Protein AF-A0A7V4TIC9-F1 (afdb_monomer_lite)

Structure (mmCIF, N/CA/C/O backbone):
data_AF-A0A7V4TIC9-F1
#
_entry.id   AF-A0A7V4TIC9-F1
#
loop_
_atom_site.group_PDB
_atom_site.id
_atom_site.type_symbol
_atom_site.label_atom_id
_atom_site.label_alt_id
_atom_site.label_comp_id
_atom_site.label_asym_id
_atom_site.label_entity_id
_atom_site.label_seq_id
_atom_site.pdbx_PDB_ins_code
_atom_site.Cartn_x
_atom_site.Cartn_y
_atom_site.Cartn_z
_atom_site.occupancy
_atom_site.B_iso_or_equiv
_atom_site.auth_seq_id
_atom_site.auth_comp_id
_atom_site.auth_asym_id
_atom_site.auth_atom_id
_atom_site.pdbx_PDB_model_num
ATOM 1 N N . MET A 1 1 ? 8.478 -2.153 -5.128 1.00 75.62 1 MET A N 1
ATOM 2 C CA . MET A 1 1 ? 8.147 -2.790 -3.832 1.00 75.62 1 MET A CA 1
ATOM 3 C C . MET A 1 1 ? 7.222 -3.996 -3.977 1.00 75.62 1 MET A C 1
ATOM 5 O O . MET A 1 1 ? 7.691 -5.090 -3.709 1.00 75.62 1 MET A O 1
ATOM 9 N N . ALA A 1 2 ? 5.973 -3.851 -4.448 1.00 86.75 2 ALA A N 1
ATOM 10 C CA . ALA A 1 2 ? 5.001 -4.960 -4.500 1.00 86.75 2 ALA A CA 1
ATOM 11 C C . ALA A 1 2 ? 5.508 -6.219 -5.229 1.00 86.75 2 ALA A C 1
ATOM 13 O O . ALA A 1 2 ? 5.438 -7.307 -4.671 1.00 86.75 2 ALA A O 1
ATOM 14 N N . LYS A 1 3 ? 6.115 -6.067 -6.418 1.00 85.75 3 LYS A N 1
ATOM 15 C CA . LYS A 1 3 ? 6.751 -7.188 -7.135 1.00 85.75 3 LYS A CA 1
ATOM 16 C C . LYS A 1 3 ? 7.784 -7.924 -6.273 1.00 85.75 3 LYS A C 1
ATOM 18 O O . LYS A 1 3 ? 7.763 -9.138 -6.207 1.00 85.75 3 LYS A O 1
ATOM 23 N N . ARG A 1 4 ? 8.646 -7.194 -5.559 1.00 83.81 4 ARG A N 1
ATOM 24 C CA . ARG A 1 4 ? 9.662 -7.808 -4.690 1.00 83.81 4 ARG A CA 1
ATOM 25 C C . ARG A 1 4 ? 9.049 -8.520 -3.487 1.00 83.81 4 ARG A C 1
ATOM 27 O O . ARG A 1 4 ? 9.545 -9.566 -3.103 1.00 83.81 4 ARG A O 1
ATOM 34 N N . ALA A 1 5 ? 7.977 -7.975 -2.912 1.00 87.56 5 ALA A N 1
ATOM 35 C CA . ALA A 1 5 ? 7.243 -8.654 -1.847 1.00 87.56 5 ALA A CA 1
ATOM 36 C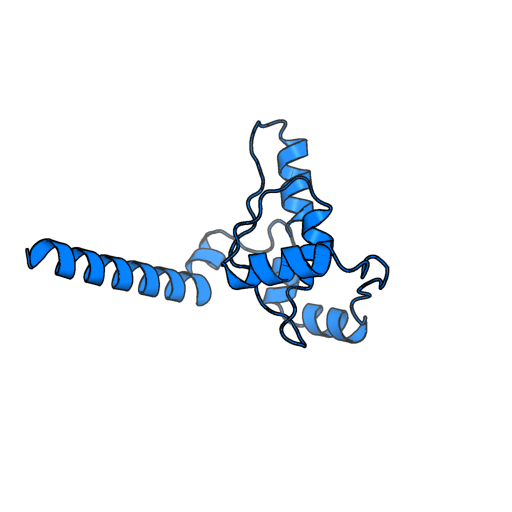 C . ALA A 1 5 ? 6.628 -9.971 -2.351 1.00 87.56 5 ALA A C 1
ATOM 38 O O . ALA A 1 5 ? 6.691 -10.977 -1.652 1.00 87.56 5 ALA A O 1
ATOM 39 N N . VAL A 1 6 ? 6.091 -9.982 -3.578 1.00 90.25 6 VAL A N 1
ATOM 40 C CA . VAL A 1 6 ? 5.589 -11.203 -4.228 1.00 90.25 6 VAL A CA 1
ATOM 41 C C . VAL A 1 6 ? 6.720 -12.205 -4.442 1.00 90.25 6 VAL A C 1
ATOM 43 O O . VAL A 1 6 ? 6.584 -13.350 -4.020 1.00 90.25 6 VAL A O 1
ATOM 46 N N . ASP A 1 7 ? 7.837 -11.767 -5.029 1.00 89.44 7 ASP A N 1
ATOM 47 C CA . ASP A 1 7 ? 9.009 -12.612 -5.283 1.00 89.44 7 ASP A CA 1
ATOM 48 C C . ASP A 1 7 ? 9.532 -13.231 -3.962 1.00 89.44 7 ASP A C 1
ATOM 50 O O . ASP A 1 7 ? 9.831 -14.423 -3.901 1.00 89.44 7 ASP A O 1
ATOM 54 N N . ALA A 1 8 ? 9.567 -12.455 -2.869 1.00 87.62 8 ALA A N 1
ATOM 55 C CA . ALA A 1 8 ? 9.978 -12.929 -1.545 1.00 87.62 8 ALA A CA 1
ATOM 56 C C . ALA A 1 8 ? 9.002 -13.957 -0.945 1.00 87.62 8 ALA A C 1
ATOM 58 O O . ALA A 1 8 ? 9.434 -14.984 -0.426 1.00 87.62 8 ALA A O 1
ATOM 59 N N . VAL A 1 9 ? 7.690 -13.717 -1.035 1.00 89.88 9 VAL A N 1
ATOM 60 C CA . VAL A 1 9 ? 6.669 -14.666 -0.555 1.00 89.88 9 VAL A CA 1
ATOM 61 C C . VAL A 1 9 ? 6.720 -15.980 -1.338 1.00 89.88 9 VAL A C 1
ATOM 63 O O . VAL A 1 9 ? 6.626 -17.049 -0.737 1.00 89.88 9 VAL A O 1
ATOM 66 N N . GLN A 1 10 ? 6.924 -15.914 -2.656 1.00 89.44 10 GLN A N 1
ATOM 67 C CA . GLN A 1 10 ? 7.100 -17.101 -3.494 1.00 89.44 10 GLN A CA 1
ATOM 68 C C . GLN A 1 10 ? 8.347 -17.896 -3.094 1.00 89.44 10 GLN A C 1
ATOM 70 O O . GLN A 1 10 ? 8.264 -19.114 -2.944 1.00 89.44 10 GLN A O 1
ATOM 75 N N . ALA A 1 11 ? 9.476 -17.219 -2.864 1.00 90.44 11 ALA A N 1
ATOM 76 C CA . ALA A 1 11 ? 10.718 -17.861 -2.433 1.00 90.44 11 ALA A CA 1
ATOM 77 C C . ALA A 1 11 ? 10.595 -18.545 -1.060 1.00 90.44 11 ALA A C 1
ATOM 79 O O . ALA A 1 11 ? 11.222 -19.577 -0.831 1.00 90.44 11 ALA A O 1
ATOM 80 N N . LEU A 1 12 ? 9.767 -18.005 -0.160 1.00 90.56 12 LEU A N 1
ATOM 81 C CA . LEU A 1 12 ? 9.497 -18.603 1.151 1.00 90.56 12 LEU A CA 1
ATOM 82 C C . LEU A 1 12 ? 8.651 -19.887 1.076 1.00 90.56 12 LEU A C 1
ATOM 84 O O . LEU A 1 12 ? 8.590 -20.615 2.064 1.00 90.56 12 LEU A O 1
ATOM 88 N N . GLY A 1 13 ? 7.963 -20.156 -0.043 1.00 87.44 13 GLY A N 1
ATOM 89 C CA . GLY A 1 13 ? 7.073 -21.317 -0.191 1.00 87.44 13 GLY A CA 1
ATOM 90 C C . GLY A 1 13 ? 5.884 -21.331 0.783 1.00 87.44 13 GLY A C 1
ATOM 91 O O . GLY A 1 13 ? 5.225 -22.356 0.950 1.00 87.44 13 GLY A O 1
ATOM 92 N N . ALA A 1 14 ? 5.616 -20.208 1.452 1.00 80.62 14 ALA A N 1
ATOM 93 C CA . ALA A 1 14 ? 4.571 -20.081 2.457 1.00 80.62 14 ALA A CA 1
ATOM 94 C C . ALA A 1 14 ? 3.202 -19.813 1.801 1.00 80.62 14 ALA A C 1
ATOM 96 O O . ALA A 1 14 ? 3.141 -19.142 0.771 1.00 80.62 14 ALA A O 1
ATOM 97 N N . PRO A 1 15 ? 2.073 -20.217 2.420 1.00 86.12 15 PRO A N 1
ATOM 98 C CA . PRO A 1 15 ? 0.722 -19.927 1.917 1.00 86.12 15 PRO A CA 1
ATOM 99 C C . PRO A 1 15 ? 0.307 -18.447 2.084 1.00 86.12 15 PRO A C 1
ATOM 101 O O . PRO A 1 15 ? -0.882 -18.120 2.084 1.00 86.12 15 PRO A O 1
ATOM 104 N N . ALA A 1 16 ? 1.270 -17.542 2.265 1.00 87.69 16 ALA A N 1
ATOM 105 C CA . ALA A 1 16 ? 1.027 -16.121 2.440 1.00 87.69 16 ALA A CA 1
ATOM 106 C C . ALA A 1 16 ? 0.618 -15.463 1.112 1.00 87.69 16 ALA A C 1
ATOM 108 O O . ALA A 1 16 ? 1.036 -15.870 0.029 1.00 87.69 16 ALA A O 1
ATOM 109 N N . LYS A 1 17 ? -0.192 -14.406 1.201 1.00 88.31 17 LYS A N 1
ATOM 110 C CA . LYS A 1 17 ? -0.540 -13.539 0.070 1.00 88.31 17 LYS A CA 1
ATOM 111 C C . LYS A 1 17 ? 0.006 -12.144 0.326 1.00 88.31 17 LYS A C 1
ATOM 113 O O . LYS A 1 17 ? 0.001 -11.675 1.461 1.00 88.31 17 LYS A O 1
ATOM 118 N N . VAL A 1 18 ? 0.426 -11.463 -0.734 1.00 91.44 18 VAL A N 1
ATOM 119 C CA . VAL A 1 18 ? 0.793 -10.047 -0.652 1.00 91.44 18 VAL A CA 1
ATOM 120 C C . VAL A 1 18 ? -0.473 -9.208 -0.742 1.00 91.44 18 VAL A C 1
ATOM 122 O O . VAL A 1 18 ? -1.215 -9.311 -1.717 1.00 91.44 18 VAL A O 1
ATOM 125 N N . LEU A 1 19 ? -0.706 -8.379 0.274 1.00 93.06 19 LEU A N 1
ATOM 126 C CA . LEU A 1 19 ? -1.796 -7.413 0.306 1.00 93.06 19 LEU A CA 1
ATOM 127 C C . LEU A 1 19 ? -1.240 -6.009 0.058 1.00 93.06 19 LEU A C 1
ATOM 129 O O . LEU A 1 19 ? -0.452 -5.499 0.853 1.00 93.06 19 LEU A O 1
ATOM 133 N N . VAL A 1 20 ? -1.662 -5.376 -1.033 1.00 90.31 20 VAL A N 1
ATOM 134 C CA . VAL A 1 20 ? -1.396 -3.959 -1.288 1.00 90.31 20 VAL A CA 1
ATOM 135 C C . VAL A 1 20 ? -2.568 -3.139 -0.769 1.00 90.31 20 VAL A C 1
ATOM 137 O O . VAL A 1 20 ? -3.727 -3.416 -1.078 1.00 90.31 20 VAL A O 1
ATOM 140 N N . CYS A 1 21 ? -2.257 -2.114 0.017 1.00 89.44 21 CYS A N 1
ATOM 141 C CA . CYS A 1 21 ? -3.241 -1.244 0.647 1.00 89.44 21 CYS A CA 1
ATOM 142 C C . CYS A 1 21 ? -2.984 0.217 0.295 1.00 89.44 21 CYS A C 1
ATOM 144 O O . CYS A 1 21 ? -1.884 0.589 -0.110 1.00 89.44 21 CYS A O 1
ATOM 146 N N . SER A 1 22 ? -3.982 1.062 0.561 1.00 86.50 22 SER A N 1
ATOM 147 C CA . SER A 1 22 ? -3.830 2.520 0.529 1.00 86.50 22 SER A CA 1
ATOM 148 C C . SER A 1 22 ? -3.380 3.039 -0.845 1.00 86.50 22 SER A C 1
ATOM 150 O O . SER A 1 22 ? -2.412 3.788 -0.971 1.00 86.50 22 SER A O 1
ATOM 152 N N . THR A 1 23 ? -4.111 2.653 -1.890 1.00 87.31 23 THR A N 1
ATOM 153 C CA . THR A 1 23 ? -3.896 3.157 -3.251 1.00 87.31 23 THR A CA 1
ATOM 154 C C . THR A 1 23 ? -4.010 4.687 -3.293 1.00 87.31 23 THR A C 1
ATOM 156 O O . THR A 1 23 ? -4.694 5.316 -2.476 1.00 87.31 23 THR A O 1
ATOM 159 N N . ARG A 1 24 ? -3.281 5.324 -4.214 1.00 83.62 24 ARG A N 1
ATOM 160 C CA . ARG A 1 24 ? -3.254 6.789 -4.363 1.00 83.62 24 ARG A CA 1
ATOM 161 C C . ARG A 1 24 ? -3.522 7.203 -5.800 1.00 83.62 24 ARG A C 1
ATOM 163 O O . ARG A 1 24 ? -2.999 6.597 -6.734 1.00 83.62 24 ARG A O 1
ATOM 170 N N . LYS A 1 25 ? -4.283 8.280 -5.975 1.00 83.44 25 LYS A N 1
ATOM 171 C CA . LYS A 1 25 ? -4.403 8.926 -7.280 1.00 83.44 25 LYS A CA 1
ATOM 172 C C . LYS A 1 25 ? -3.062 9.534 -7.666 1.00 83.44 25 LYS A C 1
ATOM 174 O O . LYS A 1 25 ? -2.459 10.271 -6.888 1.00 83.44 25 LYS A O 1
ATOM 179 N N . GLY A 1 26 ? -2.614 9.209 -8.865 1.00 74.75 26 GLY A N 1
ATOM 180 C CA . GLY A 1 26 ? -1.517 9.886 -9.530 1.00 74.75 26 GLY A CA 1
ATOM 181 C C . GLY A 1 26 ? -2.001 11.112 -10.311 1.00 74.75 26 GLY A C 1
ATOM 182 O O . GLY A 1 26 ? -3.148 11.552 -10.164 1.00 74.75 26 GLY A O 1
ATOM 183 N N . PRO A 1 27 ? -1.128 11.663 -11.168 1.00 70.12 27 PRO A N 1
ATOM 184 C CA . PRO A 1 27 ? -1.477 12.739 -12.089 1.00 70.12 27 PRO A CA 1
ATOM 185 C C . PRO A 1 27 ? -2.743 12.427 -12.900 1.00 70.12 27 PRO A C 1
ATOM 187 O O . PRO A 1 27 ? -2.975 11.285 -13.295 1.00 70.12 27 PRO A O 1
ATOM 190 N N . GLY A 1 28 ? -3.573 13.447 -13.137 1.00 72.06 28 GLY A N 1
ATOM 191 C CA . GLY A 1 28 ? -4.840 13.284 -13.860 1.00 72.06 28 GLY A CA 1
ATOM 192 C C . GLY A 1 28 ? -5.909 12.496 -13.093 1.00 72.06 28 GLY A C 1
ATOM 193 O O . GLY A 1 28 ? -6.806 11.941 -13.715 1.00 72.06 28 GLY A O 1
ATOM 194 N N . HIS A 1 29 ? -5.803 12.417 -11.760 1.00 75.69 29 HIS A N 1
ATOM 195 C CA . HIS A 1 29 ? -6.727 11.694 -10.873 1.00 75.69 29 HIS A CA 1
ATOM 196 C C . HIS A 1 29 ? -6.840 10.183 -11.140 1.00 75.69 29 HIS A C 1
ATOM 198 O O . HIS A 1 29 ? -7.772 9.538 -10.666 1.00 75.69 29 HIS A O 1
ATOM 204 N N . ALA A 1 30 ? -5.873 9.608 -11.852 1.00 75.38 30 ALA A N 1
ATOM 205 C CA . ALA A 1 30 ? -5.876 8.206 -12.242 1.00 75.38 30 ALA A CA 1
ATOM 206 C C . ALA A 1 30 ? -5.112 7.324 -11.244 1.00 75.38 30 ALA A C 1
ATOM 208 O O . ALA A 1 30 ? -4.074 7.718 -10.707 1.00 75.38 30 ALA A O 1
ATOM 209 N N . TYR A 1 31 ? -5.567 6.089 -11.038 1.00 82.06 31 TYR A N 1
ATOM 210 C CA . TYR A 1 31 ? -4.883 5.105 -10.193 1.00 82.06 31 TYR A CA 1
ATOM 211 C C . TYR A 1 31 ? -3.874 4.284 -11.006 1.00 82.06 31 TYR A C 1
ATOM 213 O O . TYR A 1 31 ? -3.934 3.063 -11.072 1.00 82.06 31 TYR A O 1
ATOM 221 N N . LEU A 1 32 ? -2.911 4.973 -11.617 1.00 76.38 32 LEU A N 1
ATOM 222 C CA . LEU A 1 32 ? -1.992 4.428 -12.630 1.00 76.38 32 LEU A CA 1
ATOM 223 C C . LEU A 1 32 ? -1.173 3.212 -12.163 1.00 76.38 32 LEU A C 1
ATOM 225 O O . LEU A 1 32 ? -0.839 2.333 -12.945 1.00 76.38 32 LEU A O 1
ATOM 229 N N . HIS A 1 33 ? -0.875 3.134 -10.868 1.00 79.00 33 HIS A N 1
ATOM 230 C CA . HIS A 1 33 ? -0.162 2.003 -10.276 1.00 79.00 33 HIS A CA 1
ATOM 231 C C . HIS A 1 33 ? -0.984 0.701 -10.284 1.00 79.00 33 HIS A C 1
ATOM 233 O O . HIS A 1 33 ? -0.392 -0.372 -10.208 1.00 79.00 33 HIS A O 1
ATOM 239 N N . LEU A 1 34 ? -2.319 0.765 -10.386 1.00 81.38 34 LEU A N 1
ATOM 240 C CA . LEU A 1 34 ? -3.173 -0.427 -10.416 1.00 81.38 34 LEU A CA 1
ATOM 241 C C . LEU A 1 34 ? -2.934 -1.286 -11.657 1.00 81.38 34 LEU A C 1
ATOM 243 O O . LEU A 1 34 ? -3.012 -2.504 -11.547 1.00 81.38 34 LEU A O 1
ATOM 247 N N . GLU A 1 35 ? -2.603 -0.681 -12.801 1.00 77.31 35 GLU A N 1
ATOM 248 C CA . GLU A 1 35 ? -2.354 -1.419 -14.044 1.00 77.31 35 GLU A CA 1
ATOM 249 C C . GLU A 1 35 ? -1.177 -2.392 -13.894 1.00 77.31 35 GLU A C 1
ATOM 251 O O . GLU A 1 35 ? -1.284 -3.568 -14.238 1.00 77.31 35 GLU A O 1
ATOM 256 N N . GLU A 1 36 ? -0.061 -1.933 -13.324 1.00 78.62 36 GLU A N 1
ATOM 257 C CA . GLU A 1 36 ? 1.105 -2.790 -13.091 1.00 78.62 36 GLU A CA 1
ATOM 258 C C . GLU A 1 36 ? 0.885 -3.771 -11.935 1.00 78.62 36 GLU A C 1
ATOM 260 O O . GLU A 1 36 ? 1.337 -4.914 -11.995 1.00 78.62 36 GLU A O 1
ATOM 265 N N . LEU A 1 37 ? 0.167 -3.359 -10.884 1.00 85.38 37 LEU A N 1
ATOM 266 C CA . LEU A 1 37 ? -0.139 -4.242 -9.756 1.00 85.38 37 LEU A CA 1
ATOM 267 C C . LEU A 1 37 ? -1.084 -5.385 -10.141 1.00 85.38 37 LEU A C 1
ATOM 269 O O . LEU A 1 37 ? -0.920 -6.487 -9.623 1.00 85.38 37 LEU A O 1
ATOM 273 N N . ALA A 1 38 ? -2.025 -5.152 -11.059 1.00 81.38 38 ALA A N 1
ATOM 274 C CA . ALA A 1 38 ? -2.969 -6.165 -11.534 1.00 81.38 38 ALA A CA 1
ATOM 275 C C . ALA A 1 38 ? -2.288 -7.332 -12.272 1.00 81.38 38 ALA A C 1
ATOM 277 O O . ALA A 1 38 ? -2.871 -8.407 -12.391 1.00 81.38 38 ALA A O 1
ATOM 278 N N . LYS A 1 39 ? -1.045 -7.148 -12.739 1.00 82.62 39 LYS A N 1
ATOM 279 C CA . LYS A 1 39 ? -0.239 -8.196 -13.392 1.00 82.62 39 LYS A CA 1
ATOM 280 C C . LYS A 1 39 ? 0.425 -9.151 -12.393 1.00 82.62 39 LYS A C 1
ATOM 282 O O . LYS A 1 39 ? 1.051 -10.125 -12.805 1.00 82.62 39 LYS A O 1
ATOM 287 N N . LEU A 1 40 ? 0.347 -8.863 -11.093 1.00 86.38 40 LEU A N 1
ATOM 288 C CA . LEU A 1 40 ? 1.011 -9.624 -10.038 1.00 86.38 40 LEU A CA 1
ATOM 289 C C . LEU A 1 40 ? 0.002 -10.506 -9.273 1.00 86.38 40 LEU A C 1
ATOM 291 O O . LEU A 1 40 ? -1.151 -10.112 -9.104 1.00 86.38 40 LEU A O 1
ATOM 295 N N . PRO A 1 41 ? 0.419 -11.673 -8.744 1.00 88.44 41 PRO A N 1
ATOM 296 C CA . PRO A 1 41 ? -0.427 -12.550 -7.930 1.00 88.44 41 PRO A CA 1
ATOM 297 C C . PRO A 1 41 ? -0.583 -12.004 -6.498 1.00 88.44 41 PRO A C 1
ATOM 299 O O . PRO A 1 41 ? -0.037 -12.544 -5.535 1.00 88.44 41 PRO A O 1
ATOM 302 N N . LEU A 1 42 ? -1.310 -10.897 -6.360 1.00 91.25 42 LEU A N 1
ATOM 303 C CA . LEU A 1 42 ? -1.520 -10.177 -5.103 1.00 91.25 42 LEU A CA 1
ATOM 304 C C . LEU A 1 42 ? -2.999 -9.839 -4.877 1.00 91.25 42 LEU A C 1
ATOM 306 O O . LEU A 1 42 ? -3.837 -9.993 -5.763 1.00 91.25 42 LEU A O 1
ATOM 310 N N . VAL A 1 43 ? -3.320 -9.378 -3.671 1.00 90.38 43 VAL A N 1
ATOM 311 C CA . VAL A 1 43 ? -4.635 -8.829 -3.316 1.00 90.38 43 VAL A CA 1
ATOM 312 C C . VAL A 1 43 ? -4.488 -7.320 -3.145 1.00 90.38 43 VAL A C 1
ATOM 314 O O . VAL A 1 43 ? -3.509 -6.862 -2.558 1.00 90.38 43 VAL A O 1
ATOM 317 N N . ILE A 1 44 ? -5.451 -6.537 -3.633 1.00 89.38 44 ILE A N 1
ATOM 318 C CA . ILE A 1 44 ? -5.459 -5.077 -3.472 1.00 89.38 44 ILE A CA 1
ATOM 319 C C . ILE A 1 44 ? -6.701 -4.677 -2.680 1.00 89.38 44 ILE A C 1
ATOM 321 O O . ILE A 1 44 ? -7.818 -5.009 -3.072 1.00 89.38 44 ILE A O 1
ATOM 325 N N . THR A 1 45 ? -6.515 -3.938 -1.585 1.00 90.50 45 THR A N 1
ATOM 326 C CA . THR A 1 45 ? -7.619 -3.239 -0.913 1.00 90.50 45 THR A CA 1
ATOM 327 C C . THR A 1 45 ? -7.753 -1.835 -1.483 1.00 90.50 45 THR A C 1
ATOM 329 O O . THR A 1 45 ? -6.780 -1.087 -1.595 1.00 90.50 45 THR A O 1
ATOM 332 N N . MET A 1 46 ? -8.974 -1.487 -1.874 1.00 89.06 46 MET A N 1
ATOM 333 C CA . MET A 1 46 ? -9.294 -0.261 -2.597 1.00 89.06 46 MET A CA 1
ATOM 334 C C . MET A 1 46 ? -10.496 0.419 -1.950 1.00 89.06 46 MET A C 1
ATOM 336 O O . MET A 1 46 ? -11.414 -0.252 -1.478 1.00 89.06 46 MET A O 1
ATOM 340 N N . ASN A 1 47 ? -10.498 1.752 -1.934 1.00 89.69 47 ASN A N 1
ATOM 341 C CA . ASN A 1 47 ? -11.70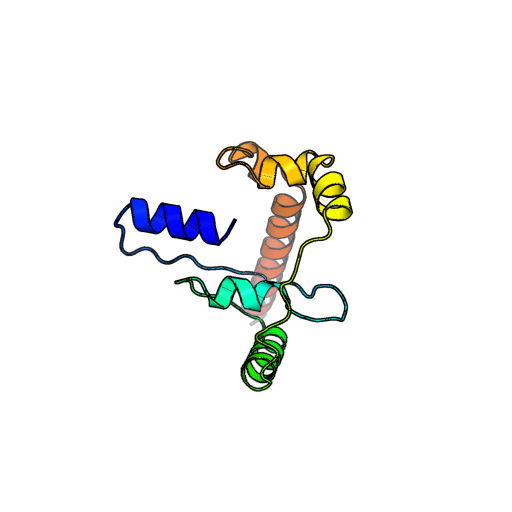7 2.507 -1.621 1.00 89.69 47 ASN A CA 1
ATOM 342 C C . ASN A 1 47 ? -12.706 2.415 -2.801 1.00 89.69 47 ASN A C 1
ATOM 344 O O . ASN A 1 47 ? -12.290 2.079 -3.914 1.00 89.69 47 ASN A O 1
ATOM 348 N N . PRO A 1 48 ? -14.000 2.732 -2.594 1.00 90.38 48 PRO A N 1
ATOM 349 C CA . PRO A 1 48 ? -15.020 2.634 -3.645 1.00 90.38 48 PRO A CA 1
ATOM 350 C C . PRO A 1 48 ? -14.645 3.366 -4.937 1.00 90.38 48 PRO A C 1
ATOM 352 O O . PRO A 1 48 ? -14.770 2.815 -6.022 1.00 90.38 48 PRO A O 1
ATOM 355 N N . GLU A 1 49 ? -14.063 4.557 -4.820 1.00 89.31 49 GLU A N 1
ATOM 356 C CA . GLU A 1 49 ? -13.621 5.334 -5.977 1.00 89.31 49 GLU A CA 1
ATOM 357 C C . GLU A 1 49 ? -12.517 4.638 -6.796 1.00 89.31 49 GLU A C 1
ATOM 359 O O . GLU A 1 49 ? -12.566 4.624 -8.025 1.00 89.31 49 GLU A O 1
ATOM 364 N N . ALA A 1 50 ? -11.518 4.032 -6.143 1.00 87.94 50 ALA A N 1
ATOM 365 C CA . ALA A 1 50 ? -10.483 3.276 -6.848 1.00 87.94 50 ALA A CA 1
ATOM 366 C C . ALA A 1 50 ? -11.050 2.019 -7.519 1.00 87.94 50 ALA A C 1
ATOM 368 O O . ALA A 1 50 ? -10.585 1.648 -8.598 1.00 87.94 50 ALA A O 1
ATOM 369 N N . LEU A 1 51 ? -12.056 1.381 -6.906 1.00 87.44 51 LEU A N 1
ATOM 370 C CA . LEU A 1 51 ? -12.769 0.251 -7.504 1.00 87.44 51 LEU A CA 1
ATOM 371 C C . LEU A 1 51 ? -13.517 0.677 -8.767 1.00 87.44 51 LEU A C 1
ATOM 373 O O . LEU A 1 51 ? -13.365 0.033 -9.800 1.00 87.44 51 LEU A O 1
ATOM 377 N N . GLU A 1 52 ? -14.279 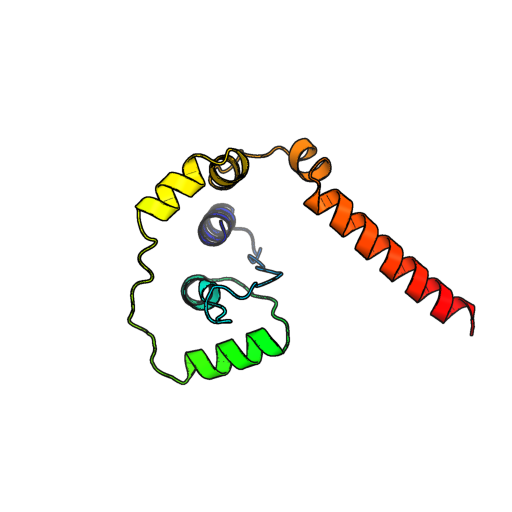1.768 -8.710 1.00 86.25 52 GLU A N 1
ATOM 378 C CA . GLU A 1 52 ? -15.001 2.310 -9.868 1.00 86.25 52 GLU A CA 1
ATOM 379 C C . GLU A 1 52 ? -14.047 2.675 -11.007 1.00 86.25 52 GLU A C 1
ATOM 381 O O . GLU A 1 52 ? -14.274 2.299 -12.163 1.00 86.25 52 GLU A O 1
ATOM 386 N N . TRP A 1 53 ? -12.935 3.339 -10.675 1.00 82.12 53 TRP A N 1
ATOM 387 C CA . TRP A 1 53 ? -11.896 3.663 -11.646 1.00 82.12 53 TRP A CA 1
ATOM 388 C C . TRP A 1 53 ? -11.299 2.398 -12.270 1.00 82.12 53 TRP A C 1
ATOM 390 O O . TRP A 1 53 ? -11.234 2.295 -13.492 1.00 82.12 53 TRP A O 1
ATOM 400 N N . GLY A 1 54 ? -10.910 1.414 -11.452 1.00 78.69 54 GLY A N 1
ATOM 401 C CA . GLY A 1 54 ? -10.324 0.158 -11.923 1.00 78.69 54 GLY A CA 1
ATOM 402 C C . GLY A 1 54 ? -11.285 -0.651 -12.795 1.00 78.69 54 GLY A C 1
ATOM 403 O O . GLY A 1 54 ? -10.889 -1.153 -13.841 1.00 78.69 54 GLY A O 1
ATOM 404 N N . MET A 1 55 ? -12.563 -0.720 -12.422 1.00 78.75 55 MET A N 1
ATOM 405 C CA . MET A 1 55 ? -13.600 -1.405 -13.201 1.00 78.75 55 MET A CA 1
ATOM 406 C C . MET A 1 55 ? -13.865 -0.727 -14.548 1.00 78.75 55 MET A C 1
ATOM 408 O O . MET A 1 55 ? -14.122 -1.417 -15.532 1.00 78.75 55 MET A O 1
ATOM 412 N N . THR A 1 56 ? -13.796 0.604 -14.606 1.00 74.56 56 THR A N 1
ATOM 413 C CA . THR A 1 56 ? -13.941 1.368 -15.856 1.00 74.56 56 THR A CA 1
ATOM 414 C C . THR A 1 56 ? -12.701 1.202 -16.735 1.00 74.56 56 THR A C 1
ATOM 416 O O . THR A 1 56 ? -12.811 0.887 -17.917 1.00 74.56 56 THR A O 1
ATOM 419 N N . PHE A 1 57 ? -11.513 1.305 -16.137 1.00 65.62 57 PHE A N 1
ATOM 420 C CA . PHE A 1 57 ? -10.231 1.146 -16.820 1.00 65.62 57 PHE A CA 1
ATOM 421 C C . PHE A 1 57 ? -10.007 -0.268 -17.370 1.00 65.62 57 PHE A C 1
ATOM 423 O O . PHE A 1 57 ? -9.439 -0.411 -18.439 1.00 65.62 57 PHE A O 1
ATOM 4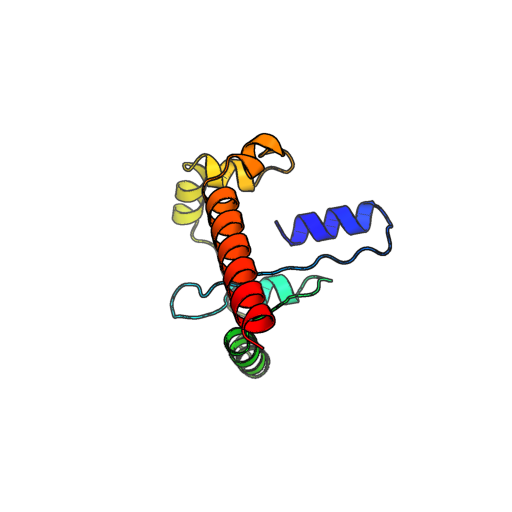30 N N . LEU A 1 58 ? -10.458 -1.323 -16.684 1.00 61.69 58 LEU A N 1
ATOM 431 C CA . LEU A 1 58 ? -10.370 -2.699 -17.195 1.00 61.69 58 LEU A CA 1
ATOM 432 C C . LEU A 1 58 ? -11.342 -2.974 -18.355 1.00 61.69 58 LEU A C 1
ATOM 434 O O . LEU A 1 58 ? -11.155 -3.944 -19.086 1.00 61.69 58 LEU A O 1
ATOM 438 N N . ARG A 1 59 ? -12.393 -2.157 -18.509 1.00 59.69 59 ARG A N 1
ATOM 439 C CA . ARG A 1 59 ? -13.381 -2.272 -19.596 1.00 59.69 59 ARG A CA 1
ATOM 440 C C . ARG A 1 59 ? -12.959 -1.522 -20.853 1.00 59.69 59 ARG A C 1
ATOM 442 O O . ARG A 1 59 ? -13.268 -1.965 -21.954 1.00 59.69 59 ARG A O 1
ATOM 449 N N . GLU A 1 60 ? -12.284 -0.392 -20.695 1.00 59.53 60 GLU A N 1
ATOM 450 C CA . GLU A 1 60 ? -11.703 0.363 -21.800 1.00 59.53 60 GLU A CA 1
ATOM 451 C C . GLU A 1 60 ? -10.302 -0.195 -22.073 1.00 59.53 60 GLU A C 1
ATOM 453 O O . GLU A 1 60 ? -9.451 -0.134 -21.198 1.00 59.53 60 GLU A O 1
ATOM 458 N N . GLU A 1 61 ? -10.022 -0.752 -23.256 1.00 52.94 61 GLU A N 1
ATOM 459 C CA . GLU A 1 61 ? -8.690 -1.269 -23.628 1.00 52.94 61 GLU A CA 1
ATOM 460 C C . GLU A 1 61 ? -7.610 -0.158 -23.697 1.00 52.94 61 GLU A C 1
ATOM 462 O O . GLU A 1 61 ? -7.015 0.116 -24.737 1.00 52.94 61 GLU A O 1
ATOM 467 N N . ARG A 1 62 ? -7.272 0.475 -22.571 1.00 52.94 62 ARG A N 1
ATOM 468 C CA . ARG A 1 62 ? -6.028 1.234 -22.389 1.00 52.94 62 ARG A CA 1
ATOM 469 C C . ARG A 1 62 ? -4.860 0.318 -22.026 1.00 52.94 62 ARG A C 1
ATOM 471 O O . ARG A 1 62 ? -3.853 0.767 -21.501 1.00 52.94 62 ARG A O 1
ATOM 478 N N . ALA A 1 63 ? -4.941 -0.961 -22.368 1.00 50.28 63 ALA A N 1
ATOM 479 C CA . ALA A 1 63 ? -3.827 -1.885 -22.270 1.00 50.28 63 ALA A CA 1
ATOM 480 C C . ALA A 1 63 ? -2.897 -1.682 -23.473 1.00 50.28 63 ALA A C 1
ATOM 482 O O . ALA A 1 63 ? -3.031 -2.428 -24.440 1.00 50.28 63 ALA A O 1
ATOM 483 N N . ARG A 1 64 ? -2.010 -0.667 -23.461 1.00 48.72 64 ARG A N 1
ATOM 484 C CA . ARG A 1 64 ? -0.823 -0.598 -24.364 1.00 48.72 64 ARG A CA 1
ATOM 485 C C . ARG A 1 64 ? 0.069 0.639 -24.270 1.00 48.72 64 ARG A C 1
ATOM 487 O O . ARG A 1 64 ? 1.042 0.692 -25.018 1.00 48.72 64 ARG A O 1
ATOM 494 N N . ALA A 1 65 ? -0.193 1.625 -23.416 1.00 47.03 65 ALA A N 1
ATOM 495 C CA . ALA A 1 65 ? 0.778 2.705 -23.241 1.00 47.03 65 ALA A CA 1
ATOM 496 C C . ALA A 1 65 ? 1.804 2.268 -22.184 1.00 47.03 65 ALA A C 1
ATOM 498 O O . ALA A 1 65 ? 1.450 2.236 -21.007 1.00 47.03 65 AL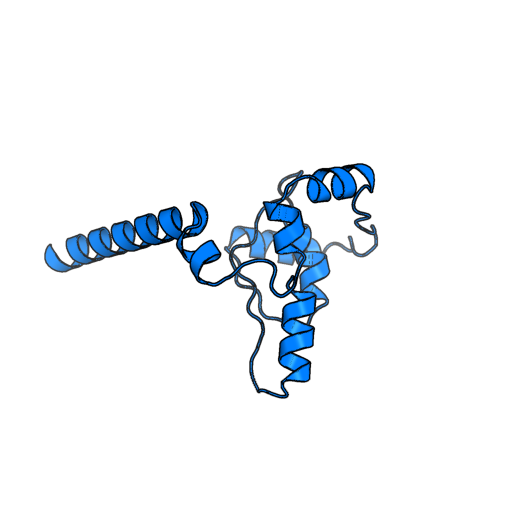A A O 1
ATOM 499 N N . PRO A 1 66 ? 3.054 1.909 -22.543 1.00 51.81 66 PRO A N 1
ATOM 500 C CA . PRO A 1 66 ? 4.063 1.670 -21.526 1.00 51.81 66 PRO A CA 1
ATOM 501 C C . PRO A 1 66 ? 4.206 2.951 -20.704 1.00 51.81 66 PRO A C 1
ATOM 503 O O . PRO A 1 66 ? 4.569 4.002 -21.236 1.00 51.81 66 PRO A O 1
ATOM 506 N N . PHE A 1 67 ? 3.919 2.866 -19.405 1.00 58.09 67 PHE A N 1
ATOM 507 C CA . PHE A 1 67 ? 4.274 3.908 -18.451 1.00 58.09 67 PHE A CA 1
ATOM 508 C C . PHE A 1 67 ? 5.799 3.901 -18.294 1.00 58.09 67 PHE A C 1
ATOM 510 O O . PHE A 1 67 ? 6.356 3.385 -17.328 1.00 58.09 67 PHE A O 1
ATOM 517 N N . ALA A 1 68 ? 6.501 4.431 -19.296 1.00 59.62 68 ALA A N 1
ATOM 518 C CA . ALA A 1 68 ? 7.921 4.689 -19.186 1.00 59.62 68 ALA A CA 1
ATOM 519 C C . ALA A 1 68 ? 8.088 5.807 -18.157 1.00 59.62 68 ALA A C 1
ATOM 521 O O . ALA A 1 68 ? 7.714 6.956 -18.404 1.00 59.62 68 ALA A O 1
ATOM 522 N N . VAL A 1 69 ? 8.615 5.462 -16.982 1.00 65.50 69 VAL A N 1
ATOM 523 C CA . VAL A 1 69 ? 9.009 6.460 -15.990 1.00 65.50 69 VAL A CA 1
ATOM 524 C C . VAL A 1 69 ? 10.040 7.366 -16.665 1.00 65.50 69 VAL A C 1
ATOM 526 O O . VAL A 1 69 ? 11.061 6.866 -17.141 1.00 65.50 69 VAL A O 1
ATOM 529 N N . PRO A 1 70 ? 9.804 8.687 -16.765 1.00 75.88 70 PRO A N 1
ATOM 530 C CA . PRO A 1 70 ? 10.782 9.570 -17.374 1.00 75.88 70 PRO A CA 1
ATOM 531 C C . PRO A 1 70 ? 12.091 9.477 -16.591 1.00 75.88 70 PRO A C 1
ATOM 533 O O . PRO A 1 70 ? 12.110 9.749 -15.390 1.00 75.88 70 PRO A O 1
ATOM 536 N N . ARG A 1 71 ? 13.187 9.124 -17.268 1.00 78.94 71 ARG A N 1
ATOM 537 C CA . ARG A 1 71 ? 14.503 8.915 -16.642 1.00 78.94 71 ARG A CA 1
ATOM 538 C C . ARG A 1 71 ? 14.948 10.107 -15.788 1.00 78.94 71 ARG A C 1
ATOM 540 O O . ARG A 1 71 ? 15.457 9.934 -14.691 1.00 78.94 71 ARG A O 1
ATOM 547 N N . ALA A 1 72 ? 14.650 11.328 -16.232 1.00 82.44 72 ALA A N 1
ATOM 548 C CA . ALA A 1 72 ? 14.926 12.545 -15.467 1.00 82.44 72 ALA A CA 1
ATOM 549 C C . ALA A 1 72 ? 14.156 12.622 -14.130 1.00 82.44 72 ALA A C 1
ATOM 551 O O . ALA A 1 72 ? 14.638 13.225 -13.172 1.00 82.44 72 ALA A O 1
ATOM 552 N N . THR A 1 73 ? 12.953 12.047 -14.051 1.00 78.75 73 THR A N 1
ATOM 553 C CA . THR A 1 73 ? 12.164 11.956 -12.812 1.00 78.75 73 THR A CA 1
ATOM 554 C C . THR A 1 73 ? 12.722 10.872 -11.897 1.00 78.75 73 THR A C 1
ATOM 556 O O . THR A 1 73 ? 12.864 11.105 -10.700 1.00 78.75 73 THR A O 1
ATOM 559 N N . GLU A 1 74 ? 13.090 9.721 -12.457 1.00 78.69 74 GLU A N 1
ATOM 560 C CA . GLU A 1 74 ? 13.746 8.635 -11.723 1.00 78.69 74 GLU A CA 1
ATOM 561 C C . GLU A 1 74 ? 15.072 9.104 -11.100 1.00 78.69 74 GLU A C 1
ATOM 563 O O . GLU A 1 74 ? 15.273 8.979 -9.894 1.00 78.69 74 GLU A O 1
ATOM 568 N N . GLU A 1 75 ? 15.929 9.770 -11.876 1.00 85.56 75 GLU A N 1
ATOM 569 C CA . GLU A 1 75 ? 17.198 10.337 -11.399 1.00 85.56 75 GLU A CA 1
ATOM 570 C C . GLU A 1 75 ? 17.002 11.381 -10.289 1.00 85.56 75 GLU A C 1
ATOM 572 O O . GLU A 1 75 ? 17.813 11.471 -9.367 1.00 85.56 75 GLU A O 1
ATOM 577 N N . LYS A 1 76 ? 15.920 12.170 -10.340 1.00 85.44 76 LYS A N 1
ATOM 578 C CA . LYS A 1 76 ? 15.565 13.098 -9.254 1.00 85.44 76 LYS A CA 1
ATOM 579 C C . LYS A 1 76 ? 15.129 12.354 -7.996 1.00 85.44 76 LYS A C 1
ATOM 581 O O . LYS A 1 76 ? 15.544 12.744 -6.908 1.00 85.44 76 LYS A O 1
ATOM 586 N N . LEU A 1 77 ? 14.328 11.297 -8.132 1.00 81.44 77 LEU A N 1
ATOM 587 C CA . LEU A 1 77 ? 13.894 10.478 -6.999 1.00 81.44 77 LEU A CA 1
ATOM 588 C C . LEU A 1 77 ? 15.085 9.792 -6.325 1.00 81.44 77 LEU A C 1
ATOM 590 O O . LEU A 1 77 ? 15.166 9.811 -5.103 1.00 81.44 77 LEU A O 1
ATOM 594 N N . HIS A 1 78 ? 16.062 9.295 -7.085 1.00 84.06 78 HIS A N 1
ATOM 595 C CA . HIS A 1 78 ? 17.273 8.689 -6.516 1.00 84.06 78 HIS A CA 1
ATOM 596 C C . HIS A 1 78 ? 18.144 9.653 -5.696 1.00 84.06 78 HIS A C 1
ATOM 598 O O . HIS A 1 78 ? 18.929 9.197 -4.867 1.00 84.06 78 HIS A O 1
ATOM 604 N N . LYS A 1 79 ? 18.002 10.973 -5.883 1.00 88.56 79 LYS A N 1
ATOM 605 C CA . LYS A 1 79 ? 18.681 11.985 -5.053 1.00 88.56 79 LYS A CA 1
ATOM 606 C C . LYS A 1 79 ? 18.011 12.187 -3.693 1.00 88.56 79 LYS A C 1
ATOM 608 O O . LYS A 1 79 ? 18.623 12.771 -2.804 1.00 88.56 79 LYS A O 1
ATOM 613 N N . LEU A 1 80 ? 16.766 11.741 -3.525 1.00 88.62 80 LEU A N 1
ATOM 614 C CA . LEU A 1 80 ? 16.064 11.794 -2.248 1.00 88.62 80 LEU A CA 1
ATOM 615 C C . LEU A 1 80 ? 16.414 10.540 -1.449 1.00 88.62 80 LEU A C 1
ATOM 617 O O . LEU A 1 80 ? 16.042 9.436 -1.846 1.00 88.62 80 LEU A O 1
ATOM 621 N N . ASP A 1 81 ? 17.093 10.709 -0.313 1.00 85.38 81 ASP A N 1
ATOM 622 C CA . ASP A 1 81 ? 17.575 9.578 0.493 1.00 85.38 81 ASP A CA 1
ATOM 623 C C . ASP A 1 81 ? 16.443 8.618 0.874 1.00 85.38 81 ASP A C 1
ATOM 625 O O . ASP A 1 81 ? 16.558 7.413 0.673 1.00 85.38 81 ASP A O 1
ATOM 629 N N . PHE A 1 82 ? 15.294 9.159 1.289 1.00 83.25 82 PHE A N 1
ATOM 630 C CA . PHE A 1 82 ? 14.114 8.353 1.591 1.00 83.25 82 PHE A CA 1
ATOM 631 C C . PHE A 1 82 ? 13.674 7.488 0.401 1.00 83.25 82 PHE A C 1
ATOM 633 O O . PHE A 1 82 ? 13.439 6.291 0.553 1.00 83.25 82 PHE A O 1
ATOM 640 N N . ALA A 1 83 ? 13.579 8.075 -0.795 1.00 84.50 83 ALA A N 1
ATOM 641 C CA . ALA A 1 83 ? 13.146 7.347 -1.982 1.00 84.50 83 ALA A CA 1
ATOM 642 C C . ALA A 1 83 ? 14.184 6.294 -2.391 1.00 84.50 83 ALA A C 1
ATOM 644 O O . ALA A 1 83 ? 13.808 5.157 -2.670 1.00 84.50 83 ALA A O 1
ATOM 645 N N . ARG A 1 84 ? 15.479 6.624 -2.347 1.00 87.19 84 ARG A N 1
ATOM 646 C CA . ARG A 1 84 ? 16.566 5.672 -2.612 1.00 87.19 84 ARG A CA 1
ATOM 647 C C . ARG A 1 84 ? 16.512 4.478 -1.656 1.00 87.19 84 ARG A C 1
ATOM 649 O O . ARG A 1 84 ? 16.422 3.347 -2.120 1.00 87.19 84 ARG A O 1
ATOM 656 N N . ARG A 1 85 ? 16.483 4.732 -0.345 1.00 86.75 85 ARG A N 1
ATOM 657 C CA . ARG A 1 85 ? 16.397 3.700 0.701 1.00 86.75 85 ARG A CA 1
ATOM 658 C C . ARG A 1 85 ? 15.135 2.849 0.559 1.00 86.75 85 ARG A C 1
ATOM 660 O O . ARG A 1 85 ? 15.177 1.640 0.725 1.00 86.75 85 ARG A O 1
ATOM 667 N N . SER A 1 86 ? 14.015 3.443 0.146 1.00 80.81 86 SER A N 1
ATOM 668 C CA . SER A 1 86 ? 12.769 2.698 -0.090 1.00 80.81 86 SER A CA 1
ATOM 669 C C . SER A 1 86 ? 12.886 1.673 -1.235 1.00 80.81 86 SER A C 1
ATOM 671 O O . SER A 1 86 ? 12.142 0.695 -1.300 1.00 80.81 86 SER A O 1
ATOM 673 N N . LEU A 1 87 ? 13.835 1.865 -2.152 1.00 77.50 87 LEU A N 1
ATOM 674 C CA . LEU A 1 87 ? 14.098 0.936 -3.248 1.00 77.50 87 LEU A CA 1
ATOM 675 C C . LEU A 1 87 ? 15.094 -0.170 -2.870 1.00 77.50 87 LEU A C 1
ATOM 677 O O . LEU A 1 87 ? 15.351 -1.038 -3.703 1.00 77.50 87 LEU A O 1
ATOM 681 N N . GLU A 1 88 ? 15.632 -0.183 -1.653 1.00 80.44 88 GLU A N 1
ATOM 682 C CA . GLU A 1 88 ? 16.537 -1.210 -1.119 1.00 80.44 88 GLU A CA 1
ATOM 683 C C . GLU A 1 88 ? 15.742 -2.185 -0.223 1.00 80.44 88 GLU A C 1
ATOM 685 O O . GLU A 1 88 ? 14.706 -1.821 0.330 1.00 80.44 88 GLU A O 1
ATOM 690 N N . PHE A 1 89 ? 16.146 -3.461 -0.144 1.00 72.00 89 PHE A N 1
ATOM 691 C CA . PHE A 1 89 ? 15.388 -4.482 0.609 1.00 72.00 89 PHE A CA 1
ATOM 692 C C . PHE A 1 89 ? 15.421 -4.226 2.122 1.00 72.00 89 PHE A C 1
ATOM 694 O O . PHE A 1 89 ? 14.410 -4.349 2.804 1.00 72.00 89 PHE A O 1
ATOM 701 N N . ASP A 1 90 ? 16.585 -3.827 2.604 1.00 81.88 90 ASP A N 1
ATOM 702 C CA . ASP A 1 90 ? 16.952 -3.513 3.980 1.00 81.88 90 ASP A CA 1
ATOM 703 C C . ASP A 1 90 ? 17.181 -2.007 4.172 1.00 81.88 90 ASP A C 1
ATOM 705 O O . ASP A 1 90 ? 17.800 -1.576 5.142 1.00 81.88 90 ASP A O 1
ATOM 709 N N . GLY A 1 91 ? 16.670 -1.182 3.252 1.00 84.88 91 GLY A N 1
ATOM 710 C CA . GLY A 1 91 ? 16.947 0.250 3.256 1.00 84.88 91 GLY A CA 1
ATOM 711 C C . GLY A 1 91 ? 16.388 0.993 4.470 1.00 84.88 91 GLY A C 1
ATOM 712 O O . GLY A 1 91 ? 16.848 2.096 4.755 1.00 84.88 91 GLY A O 1
ATOM 713 N N . PHE A 1 92 ? 15.444 0.411 5.213 1.00 87.81 92 PHE A N 1
ATOM 714 C CA . PHE A 1 92 ? 14.941 0.939 6.483 1.00 87.81 92 PHE A CA 1
ATOM 715 C C . PHE A 1 92 ? 14.897 -0.150 7.548 1.00 87.81 92 PHE A C 1
ATOM 717 O O . PHE A 1 92 ? 14.390 -1.245 7.292 1.00 87.81 92 PHE A O 1
ATOM 724 N N . THR A 1 93 ? 15.369 0.174 8.752 1.00 90.69 93 THR A N 1
ATOM 725 C CA . THR A 1 93 ? 15.164 -0.693 9.915 1.00 90.69 93 THR A CA 1
ATOM 726 C C . THR A 1 93 ? 13.756 -0.513 10.486 1.00 90.69 93 THR A C 1
ATOM 728 O O . THR A 1 93 ? 13.021 0.415 10.129 1.00 90.69 93 THR A O 1
ATOM 731 N N . MET A 1 94 ? 13.359 -1.393 11.406 1.00 86.25 94 MET A N 1
ATOM 732 C CA . MET A 1 94 ? 12.081 -1.241 12.105 1.00 86.25 94 MET A CA 1
ATOM 733 C C . MET A 1 94 ? 12.049 0.026 12.966 1.00 86.25 94 MET A C 1
ATOM 735 O O . MET A 1 94 ? 11.006 0.676 13.051 1.00 86.25 94 MET A O 1
ATOM 739 N N . GLU A 1 95 ? 13.183 0.411 13.553 1.00 91.56 95 GLU A N 1
ATOM 740 C CA . GLU A 1 95 ? 13.331 1.653 14.313 1.00 91.56 95 GLU A CA 1
ATOM 741 C C . GLU A 1 95 ? 13.151 2.879 13.413 1.00 91.56 95 GLU A C 1
ATOM 743 O O . GLU A 1 95 ? 12.433 3.803 13.794 1.00 91.56 95 GLU A O 1
ATOM 748 N N . ASP A 1 96 ? 13.718 2.868 12.200 1.00 90.19 96 ASP A N 1
ATOM 749 C CA . ASP A 1 96 ? 13.521 3.951 11.227 1.00 90.19 96 ASP A CA 1
ATOM 750 C C . ASP A 1 96 ? 12.043 4.112 10.848 1.00 90.19 96 ASP A C 1
ATOM 752 O O . ASP A 1 96 ? 11.519 5.228 10.776 1.00 90.19 96 ASP A O 1
ATOM 756 N N . ILE A 1 97 ? 11.353 2.993 10.609 1.00 86.50 97 ILE A N 1
ATOM 757 C CA . ILE A 1 97 ? 9.927 2.992 10.263 1.00 86.50 97 ILE A CA 1
ATOM 758 C C . ILE A 1 97 ? 9.104 3.519 11.441 1.00 86.50 97 ILE A C 1
ATOM 760 O O . ILE A 1 97 ? 8.235 4.372 11.240 1.00 86.50 97 ILE A O 1
ATOM 764 N N . ALA A 1 98 ? 9.391 3.059 12.661 1.00 86.69 98 ALA A N 1
ATOM 765 C CA . ALA A 1 98 ? 8.702 3.489 13.876 1.00 86.69 98 ALA A CA 1
ATOM 766 C C . ALA A 1 98 ? 8.900 4.985 14.160 1.00 86.69 98 ALA A C 1
ATOM 768 O O . ALA A 1 98 ? 7.942 5.672 14.514 1.00 86.69 98 ALA A O 1
ATOM 769 N N . ALA A 1 99 ? 10.114 5.497 13.947 1.00 89.19 99 ALA A N 1
ATOM 770 C CA . ALA A 1 99 ? 10.447 6.908 14.115 1.00 89.19 99 ALA A CA 1
ATOM 771 C C . ALA A 1 99 ? 9.945 7.797 12.962 1.00 89.19 99 ALA A C 1
ATOM 773 O O . ALA A 1 99 ? 10.016 9.026 13.052 1.00 89.19 99 ALA A O 1
ATOM 774 N N . SER A 1 100 ? 9.440 7.213 11.871 1.00 88.19 100 SER A N 1
ATOM 775 C CA . SER A 1 100 ? 8.990 7.990 10.720 1.00 88.19 100 SER A CA 1
ATOM 776 C C . SER A 1 100 ? 7.790 8.879 11.066 1.00 88.19 100 SER A C 1
ATOM 778 O O . SER A 1 100 ? 6.867 8.502 11.800 1.00 88.19 100 SER A O 1
ATOM 780 N N . SER A 1 101 ? 7.771 10.079 10.482 1.00 88.50 101 SER A N 1
ATOM 781 C CA . SER A 1 101 ? 6.658 11.021 10.641 1.00 88.50 101 SER A CA 1
ATOM 782 C C . SER A 1 101 ? 5.338 10.432 10.139 1.00 88.50 101 SER A C 1
ATOM 784 O O . SER A 1 101 ? 4.298 10.655 10.754 1.00 88.50 101 SER A O 1
ATOM 786 N N . ALA A 1 102 ? 5.384 9.630 9.072 1.00 85.81 102 ALA A N 1
ATOM 787 C CA . ALA A 1 102 ? 4.228 8.916 8.543 1.00 85.81 102 ALA A CA 1
ATOM 788 C C . ALA A 1 102 ? 3.654 7.925 9.566 1.00 85.81 102 ALA A C 1
ATOM 790 O O . ALA A 1 102 ? 2.448 7.929 9.805 1.00 85.81 102 ALA A O 1
ATOM 791 N N . GLN A 1 103 ? 4.503 7.117 10.210 1.00 89.00 103 GLN A N 1
ATOM 792 C CA . GLN A 1 103 ? 4.053 6.144 11.205 1.00 89.00 103 GLN A CA 1
ATOM 793 C C . GLN A 1 103 ? 3.509 6.824 12.463 1.00 89.00 103 GLN A C 1
ATOM 795 O O . GLN A 1 103 ? 2.442 6.452 12.950 1.00 89.00 103 GLN A O 1
ATOM 800 N N . THR A 1 104 ? 4.195 7.862 12.945 1.00 91.12 104 THR A N 1
ATOM 801 C CA . THR A 1 104 ? 3.748 8.646 14.105 1.00 91.12 104 THR A CA 1
ATOM 802 C C . THR A 1 104 ? 2.398 9.319 13.837 1.00 91.12 104 THR A C 1
ATOM 804 O O . THR A 1 104 ? 1.506 9.300 14.687 1.00 91.12 104 THR A O 1
ATOM 807 N N . HIS A 1 105 ? 2.217 9.885 12.640 1.00 92.38 105 HIS A N 1
ATOM 808 C CA . HIS A 1 105 ? 0.952 10.487 12.227 1.00 92.38 105 HIS A CA 1
ATOM 809 C C . HIS A 1 105 ? -0.173 9.447 12.139 1.00 92.38 105 HIS A C 1
ATOM 811 O O . HIS A 1 105 ? -1.227 9.651 12.737 1.00 92.38 105 HIS A O 1
ATOM 817 N N . ASN A 1 106 ? 0.068 8.313 11.474 1.00 90.75 106 ASN A N 1
ATOM 818 C CA . ASN A 1 106 ? -0.919 7.239 11.355 1.00 90.75 106 ASN A CA 1
ATOM 819 C C . ASN A 1 106 ? -1.357 6.712 12.727 1.00 90.75 106 ASN A C 1
ATOM 821 O O . ASN A 1 106 ? -2.549 6.527 12.955 1.00 90.75 106 ASN A O 1
ATOM 825 N N . LEU A 1 107 ? -0.411 6.501 13.651 1.00 92.44 107 LEU A N 1
ATOM 826 C CA . LEU A 1 107 ? -0.726 6.045 15.005 1.00 92.44 107 LEU A CA 1
ATOM 827 C C . LEU A 1 107 ? -1.662 7.030 15.712 1.00 92.44 107 LEU A C 1
ATOM 829 O O . LEU A 1 107 ? -2.666 6.612 16.282 1.00 92.44 107 LEU A O 1
ATOM 833 N N . ARG A 1 108 ? -1.378 8.335 15.617 1.00 94.81 108 ARG A N 1
ATOM 834 C CA . ARG A 1 108 ? -2.240 9.377 16.187 1.00 94.81 108 ARG A CA 1
ATOM 835 C C . ARG A 1 108 ? -3.647 9.355 15.581 1.00 94.81 108 ARG A C 1
ATOM 837 O O . ARG A 1 108 ? -4.609 9.425 16.340 1.00 94.81 108 ARG A O 1
ATOM 844 N N . GLU A 1 109 ? -3.777 9.260 14.260 1.00 95.50 109 GLU A N 1
ATOM 845 C CA . GLU A 1 109 ? -5.087 9.200 13.590 1.00 95.50 109 GLU A CA 1
ATOM 846 C C . GLU A 1 109 ? -5.896 7.974 14.042 1.00 95.50 109 GLU A C 1
ATOM 848 O O . GLU A 1 109 ? -7.077 8.095 14.373 1.00 95.50 109 GLU A O 1
ATOM 853 N N . PHE A 1 110 ? -5.257 6.802 14.137 1.00 95.12 110 PHE A N 1
ATOM 854 C CA . PHE A 1 110 ? -5.917 5.592 14.630 1.00 95.12 110 PHE A CA 1
ATOM 855 C C . PHE A 1 110 ? -6.333 5.710 16.099 1.00 95.12 110 PHE A C 1
ATOM 857 O O . PHE A 1 110 ? -7.462 5.350 16.433 1.00 95.12 110 PHE A O 1
ATOM 864 N N . SER A 1 111 ? -5.477 6.256 16.969 1.00 95.25 111 SER A N 1
ATOM 865 C CA . SER A 1 111 ? -5.828 6.497 18.375 1.00 95.25 111 SER A CA 1
ATOM 866 C C . SER A 1 111 ? -7.026 7.439 18.506 1.00 95.25 111 SER A C 1
ATOM 868 O O . SER A 1 111 ? -7.974 7.129 19.222 1.00 95.25 111 SER A O 1
ATOM 870 N N . GLN A 1 112 ? -7.048 8.542 17.754 1.00 96.81 112 GLN A N 1
ATOM 871 C CA . GLN A 1 112 ? -8.177 9.476 17.766 1.00 96.81 112 GLN A CA 1
ATOM 872 C C . GLN A 1 112 ? -9.470 8.843 17.242 1.00 96.81 112 GLN A C 1
ATOM 874 O O . GLN A 1 112 ? -10.553 9.141 17.750 1.00 96.81 112 GLN A O 1
ATOM 879 N N . ALA A 1 113 ? -9.384 7.979 16.228 1.00 95.38 113 ALA A N 1
ATOM 880 C CA . ALA A 1 113 ? -10.539 7.236 15.739 1.00 95.38 113 ALA A CA 1
ATOM 881 C C . ALA A 1 113 ? -11.099 6.295 16.820 1.00 95.38 113 ALA A C 1
ATOM 883 O O . ALA A 1 113 ? -12.313 6.270 17.026 1.00 95.38 113 ALA A O 1
ATOM 884 N N . MET A 1 114 ? -10.230 5.592 17.554 1.00 96.06 114 MET A N 1
ATOM 885 C CA . MET A 1 114 ? -10.635 4.724 18.665 1.00 96.06 114 MET A CA 1
ATOM 886 C C . MET A 1 114 ? -11.293 5.505 19.804 1.00 96.06 114 MET A C 1
ATOM 888 O O . MET A 1 114 ? -12.395 5.150 20.214 1.00 96.06 114 MET A O 1
ATOM 892 N N . GLU A 1 115 ? -10.704 6.623 20.235 1.00 96.06 115 GLU A N 1
ATOM 893 C CA . GLU A 1 115 ? -11.299 7.490 21.265 1.00 96.06 115 GLU A CA 1
ATOM 894 C C . GLU A 1 115 ? -12.701 7.984 20.871 1.00 96.06 115 GLU A C 1
ATOM 896 O O . GLU A 1 115 ? -13.590 8.131 21.713 1.00 96.06 115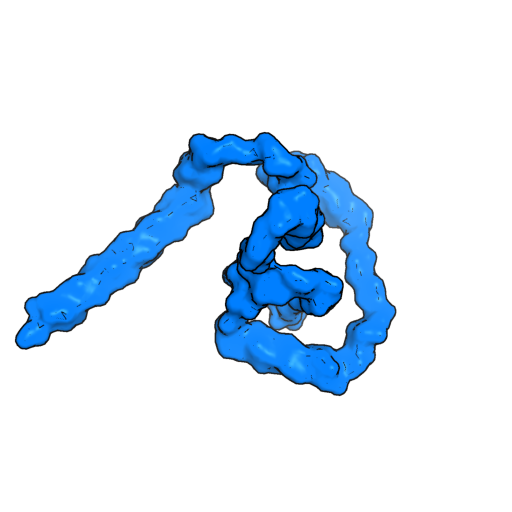 GLU A O 1
ATOM 901 N N . ARG A 1 116 ? -12.925 8.271 19.581 1.00 94.69 116 ARG A N 1
ATOM 902 C CA . ARG A 1 116 ? -14.250 8.663 19.075 1.00 94.69 116 ARG A CA 1
ATOM 903 C C . ARG A 1 116 ? -15.243 7.506 19.143 1.00 94.69 116 ARG A C 1
ATOM 905 O O . ARG A 1 116 ? -16.381 7.732 19.545 1.00 94.69 116 ARG A O 1
ATOM 912 N N . ILE A 1 117 ? -14.825 6.295 18.775 1.00 95.94 117 ILE A N 1
ATOM 913 C CA . ILE A 1 117 ? -15.663 5.091 18.865 1.00 95.94 117 ILE A CA 1
ATOM 914 C C . ILE A 1 117 ? -16.045 4.822 20.324 1.00 95.94 117 ILE A C 1
ATOM 916 O O . ILE A 1 117 ? -17.225 4.646 20.618 1.00 95.94 117 ILE A O 1
ATOM 920 N N . GLU A 1 118 ? -15.085 4.866 21.247 1.00 95.19 118 GLU A N 1
ATOM 921 C CA . GLU A 1 118 ? -15.329 4.660 22.680 1.00 95.19 118 GLU A CA 1
ATOM 922 C C . GLU A 1 118 ? -16.328 5.672 23.250 1.00 95.19 118 GLU A C 1
ATOM 924 O O . GLU A 1 118 ? -17.232 5.291 23.995 1.00 95.19 118 GLU A O 1
ATOM 929 N N . LYS A 1 119 ? -16.223 6.948 22.857 1.00 94.69 119 LYS A N 1
ATOM 930 C CA . LYS A 1 119 ? -17.188 7.990 23.248 1.00 94.69 119 LYS A CA 1
ATOM 931 C C . LYS A 1 119 ? -18.598 7.704 22.737 1.00 94.69 119 LYS A C 1
ATOM 933 O O . LYS A 1 119 ? -19.550 7.927 23.475 1.00 94.69 119 LYS A O 1
ATOM 938 N N . ILE A 1 120 ? -18.736 7.217 21.503 1.00 95.44 120 ILE A N 1
ATOM 939 C CA . ILE A 1 120 ? -20.041 6.844 20.933 1.00 95.44 120 ILE A CA 1
ATOM 940 C C . ILE A 1 120 ? -20.645 5.669 21.708 1.00 95.44 120 ILE A C 1
ATOM 942 O O . ILE A 1 120 ? -21.832 5.698 22.018 1.00 95.44 120 ILE A O 1
ATOM 946 N N . LEU A 1 121 ? -19.835 4.658 22.033 1.00 93.88 121 LEU A N 1
ATOM 947 C CA . LEU A 1 121 ? -20.293 3.456 22.733 1.00 93.88 121 LEU A CA 1
ATOM 948 C C . LEU A 1 121 ? -20.598 3.703 24.217 1.00 93.88 121 LEU A C 1
ATOM 950 O O . LEU A 1 121 ? -21.496 3.070 24.753 1.00 93.88 121 LEU A O 1
ATOM 954 N N . SER A 1 122 ? -19.881 4.622 24.869 1.00 91.62 122 SER A N 1
ATOM 955 C CA . SER A 1 122 ? -20.070 4.944 26.295 1.00 91.62 122 SER A CA 1
ATOM 956 C C . SER A 1 122 ? -21.176 5.976 26.554 1.00 91.62 122 SER A C 1
ATOM 958 O O . SER A 1 122 ? -21.509 6.235 27.706 1.00 91.62 122 SER A O 1
ATOM 960 N N . ALA A 1 123 ? -21.694 6.620 25.504 1.00 74.38 123 ALA A N 1
ATOM 961 C CA . ALA A 1 123 ? -22.805 7.571 25.579 1.00 74.38 123 ALA A CA 1
ATOM 962 C C . ALA A 1 123 ? -24.185 6.910 25.357 1.00 74.38 123 ALA A C 1
ATOM 964 O O . ALA A 1 123 ? -25.192 7.620 25.306 1.00 74.38 123 ALA A O 1
ATOM 965 N N . GLN A 1 124 ? -24.214 5.582 25.192 1.00 53.75 124 GLN A N 1
ATOM 966 C CA . GLN A 1 124 ? -25.411 4.731 25.188 1.00 53.75 124 GLN A CA 1
ATOM 967 C C . GLN A 1 124 ? -25.646 4.146 26.581 1.00 53.75 124 GLN A C 1
ATOM 969 O O . GLN A 1 124 ? -26.833 3.958 26.926 1.00 53.75 124 GLN A O 1
#

Foldseek 3Di:
DQVVVLVVCVVVVDPDAAEAEDQDQDPPRASVVVVVVVVGRHHYDDDPVNVVRVVVCVVPPPPDDPPPPPVVVVVVLCVDLVSVLVPDPPSDDPVRVCPDPVNVVVVVVVVVVVVVVVVVVVVD

pLDDT: mean 82.85, std 11.3, range [47.03, 96.81]

Organism: NCBI:txid1454753

Sequence (124 aa):
MAKRAVDAVQALGAPAKVLVCSTRKGPGHAYLHLEELAKLPLVITMNPEALEWGMTFLREERARAPFAVPRATEEKLHKLDFARRSLEFDGFTMEDIAASSAQTHNLREFSQAMERIEKILSAQ

InterPro domains:
  IPR013785 Aldolase-type TIM barrel [G3DSA:3.20.20.70] (1-124)

Secondary structure (DSSP, 8-state):
-HHHHHHHHHHHT-S---EE------GGG--THHHHHTTSS-EE---HHHHHHHHHHTTTT-TT------HHHHHHHHTSHHHHHHTSSSSS-HHHHHHSHHHHHHHHHHHHHHHHHHHHHHT-

Radius of gyration: 18.4 Å; chains: 1; bounding box: 44×35×51 Å